Protein AF-A0A843H7E7-F1 (afdb_monomer_lite)

Foldseek 3Di:
DDQPDWAFDPDAAPPPRHTETPQLVVVCVVVVHPRHHLCCCQCPVPVHDSVVSQVCCCVVVVDHDRPPD

Radius of gyration: 11.4 Å; chains: 1; bounding box: 28×27×24 Å

Secondary structure (DSSP, 8-state):
-------EEEEE-TTT-PEEEHHHHHHHHHTT--S--HHHIIIIII---HHHHHHHHHHHH-PPPPTT-

Structure (mmCIF, N/CA/C/O backbone):
data_AF-A0A843H7E7-F1
#
_entry.id   AF-A0A843H7E7-F1
#
loop_
_atom_site.group_PDB
_atom_site.id
_atom_site.type_symbol
_atom_site.label_atom_id
_atom_site.label_alt_id
_atom_site.label_comp_id
_atom_site.label_asym_id
_atom_site.label_entity_id
_atom_site.label_seq_id
_atom_site.pdbx_PDB_ins_code
_atom_site.Cartn_x
_atom_site.Cartn_y
_atom_site.Cartn_z
_atom_site.occupancy
_atom_site.B_iso_or_equiv
_atom_site.auth_seq_id
_atom_site.auth_comp_id
_atom_site.auth_asym_id
_atom_site.auth_atom_id
_atom_site.pdbx_PDB_model_num
ATOM 1 N N . MET A 1 1 ? -15.650 -19.548 -6.147 1.00 41.91 1 MET A N 1
ATOM 2 C CA . MET A 1 1 ? -14.681 -19.104 -5.128 1.00 41.91 1 MET A CA 1
ATOM 3 C C . MET A 1 1 ? -13.356 -18.957 -5.841 1.00 41.91 1 MET A C 1
ATOM 5 O O . MET A 1 1 ? -12.777 -19.964 -6.215 1.00 41.91 1 MET A O 1
ATOM 9 N N . SER A 1 2 ? -12.990 -17.731 -6.202 1.00 42.31 2 SER A N 1
ATOM 10 C CA . SER A 1 2 ? -11.820 -17.472 -7.043 1.00 42.31 2 SER A CA 1
ATOM 11 C C . SER A 1 2 ? -10.651 -17.133 -6.130 1.00 42.31 2 SER A C 1
ATOM 13 O O . SER A 1 2 ? -10.555 -16.005 -5.656 1.00 42.31 2 SER A O 1
ATOM 15 N N . ASP A 1 3 ? -9.814 -18.124 -5.834 1.00 44.50 3 ASP A N 1
ATOM 16 C CA . ASP A 1 3 ? -8.530 -17.933 -5.164 1.00 44.50 3 ASP A CA 1
ATOM 17 C C . ASP A 1 3 ? -7.661 -16.968 -5.991 1.00 44.50 3 ASP A C 1
ATOM 19 O O . ASP A 1 3 ? -7.101 -17.331 -7.027 1.00 44.50 3 ASP A O 1
ATOM 23 N N . GLU A 1 4 ? -7.580 -15.704 -5.559 1.00 55.91 4 GLU A N 1
ATOM 24 C CA . GLU A 1 4 ? -6.621 -14.719 -6.071 1.00 55.91 4 GLU A CA 1
ATOM 25 C C . GLU A 1 4 ? -5.208 -15.127 -5.625 1.00 55.91 4 GLU A C 1
ATOM 27 O O . GLU A 1 4 ? -4.661 -14.610 -4.653 1.00 55.91 4 GLU A O 1
ATOM 32 N N . THR A 1 5 ? -4.602 -16.071 -6.348 1.00 55.72 5 THR A N 1
ATOM 33 C CA . THR A 1 5 ? -3.160 -16.340 -6.282 1.00 55.72 5 THR A CA 1
ATOM 34 C C . THR A 1 5 ? -2.393 -15.040 -6.510 1.00 55.72 5 THR A C 1
ATOM 36 O O . THR A 1 5 ? -2.633 -14.361 -7.514 1.00 55.72 5 THR A O 1
ATOM 39 N N . VAL A 1 6 ? -1.465 -14.714 -5.604 1.00 60.66 6 VAL A N 1
ATOM 40 C CA . VAL A 1 6 ? -0.586 -13.537 -5.674 1.00 60.66 6 VAL A CA 1
ATOM 41 C C . VAL A 1 6 ? 0.048 -13.444 -7.066 1.00 60.66 6 VAL A C 1
ATOM 43 O O . VAL A 1 6 ? 0.925 -14.232 -7.426 1.00 60.66 6 VAL A O 1
ATOM 46 N N . LYS A 1 7 ? -0.400 -12.478 -7.877 1.00 67.69 7 LYS A N 1
ATOM 47 C CA . LYS A 1 7 ? 0.203 -12.206 -9.185 1.00 67.69 7 LYS A CA 1
ATOM 48 C C . LYS A 1 7 ? 1.337 -11.216 -8.998 1.00 67.69 7 LYS A C 1
ATOM 50 O O . LYS A 1 7 ? 1.112 -10.019 -8.843 1.00 67.69 7 LYS A O 1
ATOM 55 N N . TRP A 1 8 ? 2.560 -11.722 -9.031 1.00 73.06 8 TRP A N 1
ATOM 56 C CA . TRP A 1 8 ? 3.758 -10.894 -9.077 1.00 73.06 8 TRP A CA 1
ATOM 57 C C . TRP A 1 8 ? 3.830 -10.149 -10.408 1.00 73.06 8 TRP A C 1
ATOM 59 O O . TRP A 1 8 ? 3.811 -10.768 -11.474 1.00 73.06 8 TRP A O 1
ATOM 69 N N . LEU A 1 9 ? 3.933 -8.827 -10.355 1.00 74.31 9 LEU A N 1
ATOM 70 C CA . LEU A 1 9 ? 4.090 -7.991 -11.540 1.00 74.31 9 LEU A CA 1
ATOM 71 C C . LEU A 1 9 ? 5.564 -7.977 -11.969 1.00 74.31 9 LEU A C 1
ATOM 73 O O . LEU A 1 9 ? 6.456 -8.336 -11.200 1.00 74.31 9 LEU A O 1
ATOM 77 N N . ASN A 1 10 ? 5.821 -7.551 -13.206 1.00 72.75 10 ASN A N 1
ATOM 78 C CA . ASN A 1 10 ? 7.174 -7.238 -13.695 1.00 72.75 10 ASN A CA 1
ATOM 79 C C . ASN A 1 10 ? 7.591 -5.802 -13.332 1.00 72.75 10 ASN A C 1
ATOM 81 O O . ASN A 1 10 ? 8.475 -5.224 -13.954 1.00 72.75 10 ASN A O 1
ATOM 85 N N . GLU A 1 11 ? 6.907 -5.213 -12.358 1.00 79.75 11 GLU A N 1
ATOM 86 C CA . GLU A 1 11 ? 7.162 -3.879 -11.845 1.00 79.75 11 GLU A CA 1
ATOM 87 C C . GLU A 1 11 ? 7.907 -4.016 -10.508 1.00 79.75 11 GLU A C 1
ATOM 89 O O . GLU A 1 11 ? 7.714 -4.984 -9.762 1.00 79.75 11 GLU A O 1
ATOM 94 N N . SER A 1 12 ? 8.772 -3.055 -10.207 1.00 83.00 12 SER A N 1
ATOM 95 C CA . SER A 1 12 ? 9.564 -3.016 -8.978 1.00 83.00 12 SER A CA 1
ATOM 96 C C . SER A 1 12 ? 9.249 -1.761 -8.176 1.00 83.00 12 SER A C 1
ATOM 98 O O . SER A 1 12 ? 8.915 -0.713 -8.732 1.00 83.00 12 SER A O 1
ATOM 100 N N . CYS A 1 13 ? 9.352 -1.869 -6.856 1.00 82.44 13 CYS A N 1
ATOM 101 C CA . CYS A 1 13 ? 9.216 -0.745 -5.951 1.00 82.44 13 CYS A CA 1
ATOM 102 C C . CYS A 1 13 ? 10.295 0.290 -6.271 1.00 82.44 13 CYS A C 1
ATOM 104 O O . CYS A 1 13 ? 11.474 -0.038 -6.384 1.00 82.44 13 CYS A O 1
ATOM 106 N N . THR A 1 14 ? 9.886 1.547 -6.381 1.00 79.19 14 THR A N 1
ATOM 107 C CA . THR A 1 14 ? 10.786 2.651 -6.735 1.00 79.19 14 THR A CA 1
ATOM 108 C C . THR A 1 14 ? 11.772 2.982 -5.600 1.00 79.19 14 THR A C 1
ATOM 110 O O . THR A 1 14 ? 12.803 3.589 -5.860 1.00 79.19 14 THR A O 1
ATOM 113 N N . ILE A 1 15 ? 11.469 2.576 -4.358 1.00 80.81 15 ILE A N 1
ATOM 114 C CA . ILE A 1 15 ? 12.298 2.832 -3.166 1.00 80.81 15 ILE A CA 1
ATOM 115 C C . ILE A 1 15 ? 13.243 1.662 -2.881 1.00 80.81 15 ILE A C 1
ATOM 117 O O . ILE A 1 15 ? 14.456 1.830 -2.884 1.00 80.81 15 ILE A O 1
ATOM 121 N N . CYS A 1 16 ? 12.704 0.458 -2.662 1.00 81.12 16 CYS A N 1
ATOM 122 C CA . CYS A 1 16 ? 13.513 -0.703 -2.273 1.00 81.12 16 CYS A CA 1
ATOM 123 C C . CYS A 1 16 ? 13.938 -1.603 -3.442 1.00 81.12 16 CYS A C 1
ATOM 125 O O . CYS A 1 16 ? 14.674 -2.561 -3.232 1.00 81.12 16 CYS A O 1
ATOM 127 N N . GLY A 1 17 ? 13.443 -1.364 -4.661 1.00 79.06 17 GLY A N 1
ATOM 128 C CA . GLY A 1 17 ? 13.742 -2.197 -5.831 1.00 79.06 17 GLY A CA 1
ATOM 129 C C . GLY A 1 17 ? 13.097 -3.588 -5.817 1.00 79.06 17 GLY A C 1
ATOM 130 O O . GLY A 1 17 ? 13.220 -4.321 -6.796 1.00 79.06 17 GLY A O 1
ATOM 131 N N . ASN A 1 18 ? 12.379 -3.966 -4.751 1.00 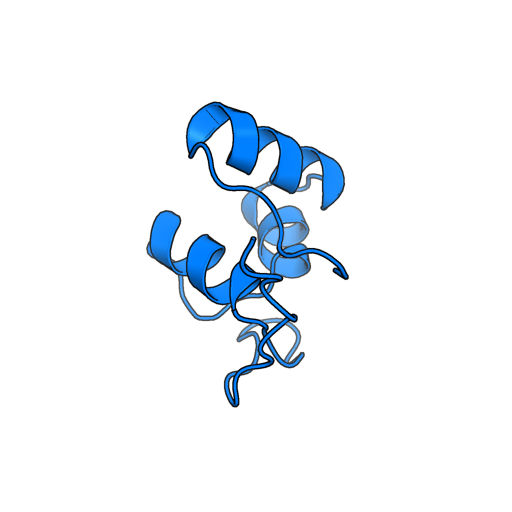81.00 18 ASN A N 1
ATOM 132 C CA . ASN A 1 18 ? 11.724 -5.270 -4.680 1.00 81.00 18 ASN A CA 1
ATOM 133 C C . ASN A 1 18 ? 10.586 -5.391 -5.686 1.00 81.00 18 ASN A C 1
ATOM 135 O O . ASN A 1 18 ? 9.864 -4.434 -5.967 1.00 81.00 18 ASN A O 1
ATOM 139 N N . ARG A 1 19 ? 10.398 -6.606 -6.192 1.00 80.81 19 ARG A N 1
ATOM 140 C CA . ARG A 1 19 ? 9.310 -6.931 -7.107 1.00 80.81 19 ARG A CA 1
ATOM 141 C C . ARG A 1 19 ? 7.966 -6.761 -6.404 1.00 80.81 19 ARG A C 1
ATOM 143 O O . ARG A 1 19 ? 7.775 -7.290 -5.311 1.00 80.81 19 ARG A O 1
ATOM 150 N N . ILE A 1 20 ? 7.054 -6.035 -7.040 1.00 84.12 20 ILE A N 1
ATOM 151 C CA . ILE A 1 20 ? 5.730 -5.767 -6.479 1.00 84.12 20 ILE A CA 1
ATOM 152 C C . ILE A 1 20 ? 4.706 -6.802 -6.940 1.00 84.12 20 ILE A C 1
ATOM 154 O O . ILE A 1 20 ? 4.818 -7.398 -8.018 1.00 84.12 20 ILE A O 1
ATOM 158 N N . ASN A 1 21 ? 3.682 -7.013 -6.127 1.00 80.81 21 ASN A N 1
ATOM 159 C CA . ASN A 1 21 ? 2.576 -7.908 -6.440 1.00 80.81 21 ASN A CA 1
ATOM 160 C C . ASN A 1 21 ? 1.297 -7.135 -6.820 1.00 80.81 21 ASN A C 1
ATOM 162 O O . ASN A 1 21 ? 1.222 -5.905 -6.789 1.00 80.81 21 ASN A O 1
ATOM 166 N N . SER A 1 22 ? 0.262 -7.870 -7.220 1.00 79.94 22 SER A N 1
ATOM 167 C CA . SER A 1 22 ? -1.044 -7.310 -7.567 1.00 79.94 22 SER A CA 1
ATOM 168 C C . SER A 1 22 ? -1.706 -6.541 -6.422 1.00 79.94 22 SER A C 1
ATOM 170 O O . SER A 1 22 ? -2.505 -5.650 -6.701 1.00 79.94 22 SER A O 1
ATOM 172 N N . TRP A 1 23 ? -1.390 -6.868 -5.166 1.00 80.50 23 TRP A N 1
ATOM 173 C CA . TRP A 1 23 ? -1.872 -6.147 -3.990 1.00 80.50 23 TRP A CA 1
ATOM 174 C C . TRP A 1 23 ? -1.192 -4.786 -3.858 1.00 80.50 23 TRP A C 1
ATOM 176 O O . TRP A 1 23 ? -1.889 -3.777 -3.860 1.00 80.50 23 TRP A O 1
ATOM 186 N N . ASP A 1 24 ? 0.139 -4.733 -3.908 1.00 80.81 24 ASP A N 1
ATOM 187 C CA . ASP A 1 24 ? 0.910 -3.485 -3.922 1.00 80.81 24 ASP A CA 1
ATOM 188 C C . ASP A 1 24 ? 0.391 -2.529 -5.006 1.00 80.81 24 ASP A C 1
ATOM 190 O O . ASP A 1 24 ? 0.221 -1.333 -4.774 1.00 80.81 24 ASP A O 1
ATOM 194 N N . LYS A 1 25 ? 0.039 -3.079 -6.178 1.00 81.88 25 LYS A N 1
ATOM 195 C CA . LYS A 1 25 ? -0.590 -2.332 -7.274 1.00 81.88 25 LYS A CA 1
ATOM 196 C C . LYS A 1 25 ? -1.966 -1.782 -6.976 1.00 81.88 25 LYS A C 1
ATOM 198 O O . LYS A 1 25 ? -2.267 -0.673 -7.416 1.00 81.8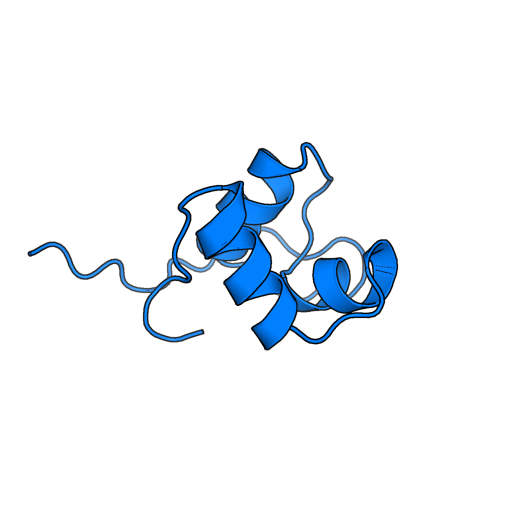8 25 LYS A O 1
ATOM 203 N N . LYS A 1 26 ? -2.800 -2.514 -6.246 1.00 80.25 26 LYS A N 1
ATOM 204 C CA . LYS A 1 26 ? -4.070 -1.972 -5.753 1.00 80.25 26 LYS A CA 1
ATOM 205 C C . LYS A 1 26 ? -3.793 -0.852 -4.743 1.00 80.25 26 LYS A C 1
ATOM 207 O O . LYS A 1 26 ? -4.376 0.219 -4.892 1.00 80.25 26 LYS A O 1
ATOM 212 N N . CYS A 1 27 ? -2.839 -1.045 -3.831 1.00 79.94 27 CYS A N 1
ATOM 213 C CA . CYS A 1 27 ? -2.469 -0.079 -2.798 1.00 79.94 27 CYS A CA 1
ATOM 214 C C . CYS A 1 27 ? -1.966 1.248 -3.371 1.00 79.94 27 CYS A C 1
ATOM 216 O O . CYS A 1 27 ? -2.614 2.277 -3.183 1.00 79.94 27 CYS A O 1
ATOM 218 N N . TYR A 1 28 ? -0.865 1.258 -4.131 1.00 78.44 28 TYR A N 1
ATOM 219 C CA . TYR A 1 28 ? -0.339 2.522 -4.657 1.00 78.44 28 TYR A CA 1
ATOM 220 C C . TYR A 1 28 ? -1.333 3.194 -5.611 1.00 78.44 28 TYR A C 1
ATOM 222 O O . TYR A 1 28 ? -1.383 4.416 -5.683 1.00 78.44 28 TYR A O 1
ATOM 230 N N . LYS A 1 29 ? -2.170 2.429 -6.327 1.00 81.88 29 LYS A N 1
ATOM 231 C CA . LYS A 1 29 ? -3.194 2.999 -7.210 1.00 81.88 29 LYS A CA 1
ATOM 232 C C . LYS A 1 29 ? -4.338 3.638 -6.423 1.00 81.88 29 LYS A C 1
ATOM 234 O O . LYS A 1 29 ? -4.824 4.685 -6.847 1.00 81.88 29 LYS A O 1
ATOM 239 N N . ALA A 1 30 ? -4.731 3.057 -5.290 1.00 80.69 30 ALA A N 1
ATOM 240 C CA . ALA A 1 30 ? -5.711 3.637 -4.373 1.00 80.69 30 ALA A CA 1
ATOM 241 C C . ALA A 1 30 ? -5.212 4.974 -3.802 1.00 80.69 30 ALA A C 1
ATOM 243 O O . ALA A 1 30 ? -5.929 5.971 -3.852 1.00 80.69 30 ALA A O 1
ATOM 244 N N . PHE A 1 31 ? -3.942 5.030 -3.395 1.00 76.75 31 PHE A N 1
ATOM 245 C CA . PHE A 1 31 ? -3.302 6.256 -2.906 1.00 76.75 31 PHE A CA 1
ATOM 246 C C . PHE A 1 31 ? -2.791 7.197 -4.015 1.00 76.75 31 PHE A C 1
ATOM 248 O O . PHE A 1 31 ? -2.209 8.237 -3.716 1.00 76.75 31 PHE 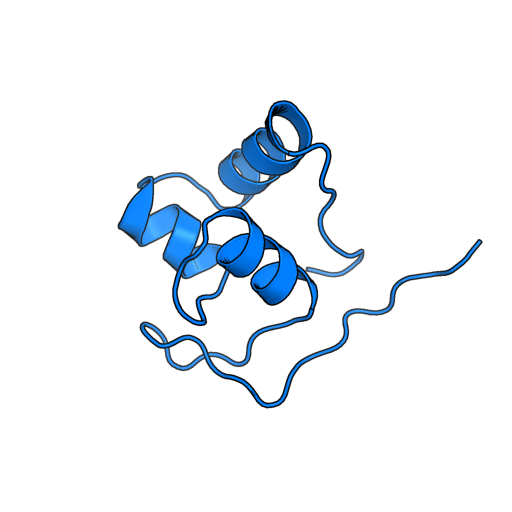A O 1
ATOM 255 N N . LYS A 1 32 ? -2.988 6.860 -5.300 1.00 79.75 32 LYS A N 1
ATOM 256 C CA . LYS A 1 32 ? -2.441 7.595 -6.464 1.00 79.75 32 LYS A CA 1
ATOM 257 C C . LYS A 1 32 ? -0.923 7.842 -6.381 1.00 79.75 32 LYS A C 1
ATOM 259 O O . LYS A 1 32 ? -0.415 8.858 -6.853 1.00 79.75 32 LYS A O 1
ATOM 264 N N . MET A 1 33 ? -0.198 6.898 -5.796 1.00 75.25 33 MET A N 1
ATOM 265 C CA . MET A 1 33 ? 1.249 6.923 -5.625 1.00 75.25 33 MET A CA 1
ATOM 266 C C . MET A 1 33 ? 1.973 6.208 -6.768 1.00 75.25 33 MET A C 1
ATOM 268 O O . MET A 1 33 ? 1.382 5.470 -7.560 1.00 75.25 33 MET A O 1
ATOM 272 N N . LYS A 1 34 ? 3.291 6.421 -6.840 1.00 76.12 34 LYS A N 1
ATOM 273 C CA . LYS A 1 34 ? 4.182 5.664 -7.728 1.00 76.12 34 LYS A CA 1
ATOM 274 C C . LYS A 1 34 ? 4.310 4.213 -7.261 1.00 76.12 34 LYS A C 1
ATOM 276 O O . LYS A 1 34 ? 4.036 3.901 -6.108 1.00 76.12 34 LYS A O 1
ATOM 281 N N . CYS A 1 35 ? 4.766 3.355 -8.172 1.00 78.62 35 CYS A N 1
ATOM 282 C CA . CYS A 1 35 ? 4.975 1.927 -7.963 1.00 78.62 35 CYS A CA 1
ATOM 283 C C . CYS A 1 35 ? 5.809 1.655 -6.693 1.00 78.62 35 CYS A C 1
ATOM 285 O O . CYS A 1 35 ? 7.035 1.801 -6.692 1.00 78.62 35 CYS A O 1
ATOM 287 N N . MET A 1 36 ? 5.134 1.306 -5.599 1.00 81.62 36 MET A N 1
ATOM 288 C CA . MET A 1 36 ? 5.721 1.044 -4.284 1.00 81.62 36 MET A CA 1
ATOM 289 C C . MET A 1 36 ? 5.085 -0.193 -3.662 1.00 81.62 36 MET A C 1
ATOM 291 O O . MET A 1 36 ? 3.909 -0.464 -3.891 1.00 81.62 36 MET A O 1
ATOM 295 N N . CYS A 1 37 ? 5.876 -0.941 -2.893 1.00 82.00 37 CYS A N 1
ATOM 296 C CA . CYS A 1 37 ? 5.379 -2.075 -2.119 1.00 82.00 37 CYS A CA 1
ATOM 297 C C . CYS A 1 37 ? 4.748 -1.619 -0.798 1.00 82.00 37 CYS A C 1
ATOM 299 O O . CYS A 1 37 ? 5.115 -0.568 -0.269 1.00 82.00 37 CYS A O 1
ATOM 301 N N . GLU A 1 38 ? 3.856 -2.437 -0.234 1.00 79.00 38 GLU A N 1
ATOM 302 C CA . GLU A 1 38 ? 3.153 -2.154 1.023 1.00 79.00 38 GLU A CA 1
ATOM 303 C C . GLU A 1 38 ? 4.112 -1.839 2.178 1.00 79.00 38 GLU A C 1
ATOM 305 O O . GLU A 1 38 ? 3.838 -0.937 2.954 1.00 79.00 38 GLU A O 1
ATOM 310 N N . LYS A 1 39 ? 5.287 -2.483 2.225 1.00 79.56 39 LYS A N 1
ATOM 311 C CA . LYS A 1 39 ? 6.339 -2.205 3.220 1.00 79.56 39 LYS A CA 1
ATOM 312 C C . LYS A 1 39 ? 6.916 -0.800 3.112 1.00 79.56 39 LYS A C 1
ATOM 314 O O . LYS A 1 39 ? 7.168 -0.159 4.124 1.00 79.56 39 LYS A O 1
ATOM 319 N N . CYS A 1 40 ? 7.170 -0.334 1.890 1.00 80.25 40 CYS A N 1
ATOM 320 C CA . CYS A 1 40 ? 7.672 1.021 1.690 1.00 80.25 40 CYS A CA 1
ATOM 321 C C . CYS A 1 40 ? 6.573 2.040 1.957 1.00 80.25 40 CYS A C 1
ATOM 323 O O . CYS A 1 40 ? 6.854 3.068 2.544 1.00 80.25 40 CYS A O 1
ATOM 325 N N . ILE A 1 41 ? 5.327 1.757 1.571 1.00 78.50 41 ILE A N 1
ATOM 326 C CA . ILE A 1 41 ? 4.212 2.662 1.862 1.00 78.50 41 ILE A CA 1
ATOM 327 C C . ILE A 1 41 ? 4.007 2.767 3.379 1.00 78.50 41 ILE A C 1
ATOM 329 O O . ILE A 1 41 ? 3.942 3.878 3.896 1.00 78.50 41 ILE A O 1
ATOM 333 N N . SER A 1 42 ? 3.967 1.638 4.092 1.00 80.69 42 SER A N 1
ATOM 334 C CA . SER A 1 42 ? 3.766 1.618 5.541 1.00 80.69 42 SER A CA 1
ATOM 335 C C . SER A 1 42 ? 4.922 2.299 6.278 1.00 80.69 42 SER A C 1
ATOM 337 O O . SER A 1 42 ? 4.675 3.160 7.111 1.00 80.69 42 SER A O 1
ATOM 339 N N . SER A 1 43 ? 6.173 1.996 5.910 1.00 80.31 43 SER A N 1
ATOM 340 C CA . SER A 1 43 ? 7.357 2.543 6.581 1.00 80.31 43 SER A CA 1
ATOM 341 C C . SER A 1 43 ? 7.657 3.998 6.216 1.00 80.31 43 SER A C 1
ATOM 343 O O . SER A 1 43 ? 8.030 4.760 7.093 1.00 80.31 43 SER A O 1
ATOM 345 N N . GLU A 1 44 ? 7.529 4.407 4.950 1.00 73.00 44 GLU A N 1
ATOM 346 C CA . GLU A 1 44 ? 7.972 5.747 4.519 1.00 73.00 44 GLU A CA 1
ATOM 347 C C . GLU A 1 44 ? 6.885 6.814 4.646 1.00 73.00 44 GLU A C 1
ATOM 349 O O . GLU A 1 44 ? 7.192 7.962 4.948 1.00 73.00 44 GLU A O 1
ATOM 354 N N . MET A 1 45 ? 5.619 6.478 4.373 1.00 70.06 45 MET A N 1
ATOM 355 C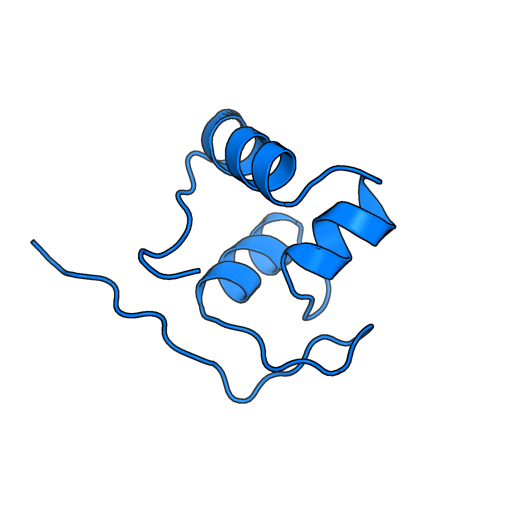 CA . MET A 1 45 ? 4.542 7.480 4.385 1.00 70.06 45 MET A CA 1
ATOM 356 C C . MET A 1 45 ? 3.818 7.569 5.717 1.00 70.06 45 MET A C 1
ATOM 358 O O . MET A 1 45 ? 3.303 8.631 6.060 1.00 70.06 45 MET A O 1
ATOM 362 N N . PHE A 1 46 ? 3.736 6.451 6.429 1.00 71.00 46 PHE A N 1
ATOM 363 C CA . PHE A 1 46 ? 2.904 6.342 7.617 1.00 71.00 46 PHE A CA 1
ATOM 364 C C . PHE A 1 46 ? 3.710 5.987 8.873 1.00 71.00 46 PHE A C 1
ATOM 36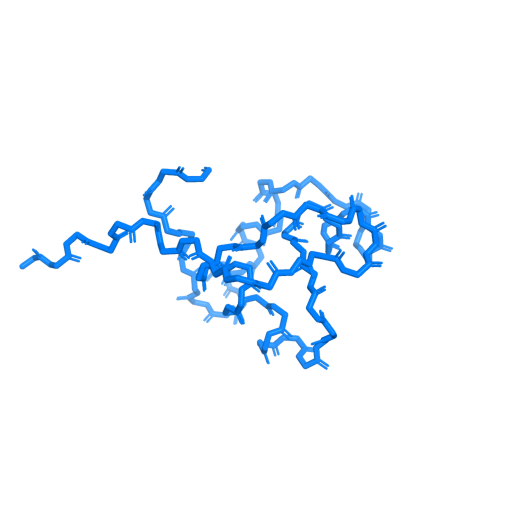6 O O . PHE A 1 46 ? 3.177 6.147 9.962 1.00 71.00 46 PHE A O 1
ATOM 373 N N . ASP A 1 47 ? 4.972 5.555 8.736 1.00 76.31 47 ASP A N 1
ATOM 374 C CA . ASP A 1 47 ? 5.804 4.993 9.817 1.00 76.31 47 ASP A CA 1
ATOM 375 C C . ASP A 1 47 ? 5.056 3.936 10.657 1.00 76.31 47 ASP A C 1
ATOM 377 O O . ASP A 1 47 ? 5.274 3.771 11.855 1.00 76.31 47 ASP A O 1
ATOM 381 N N . ILE A 1 48 ? 4.132 3.223 10.007 1.00 82.25 48 ILE A N 1
ATOM 382 C CA . ILE A 1 48 ? 3.325 2.161 10.604 1.00 82.25 48 ILE A CA 1
ATOM 383 C C . ILE A 1 48 ? 3.805 0.801 10.126 1.00 82.25 48 ILE A C 1
ATOM 385 O O . ILE A 1 48 ? 4.477 0.633 9.096 1.00 82.25 48 ILE A O 1
ATOM 389 N N . THR A 1 49 ? 3.400 -0.214 10.871 1.00 82.00 49 THR A N 1
ATOM 390 C CA . THR A 1 49 ? 3.647 -1.595 10.481 1.00 82.00 49 THR A CA 1
ATOM 391 C C . THR A 1 49 ? 2.806 -1.994 9.264 1.00 82.00 49 THR A C 1
ATOM 393 O O . THR A 1 49 ? 1.772 -1.402 8.955 1.00 82.00 49 THR A O 1
ATOM 396 N N . VAL A 1 50 ? 3.251 -3.025 8.540 1.00 80.38 50 VAL A N 1
ATOM 397 C CA . VAL A 1 50 ? 2.493 -3.573 7.398 1.00 80.38 50 VAL A CA 1
ATOM 398 C C . VAL A 1 50 ? 1.108 -4.059 7.834 1.00 80.38 50 VAL A C 1
ATOM 400 O O . VAL A 1 50 ? 0.161 -3.952 7.063 1.00 80.38 50 VAL A O 1
ATOM 403 N N . ASP A 1 51 ? 0.995 -4.571 9.059 1.00 79.62 51 ASP A N 1
ATOM 404 C CA . ASP A 1 51 ? -0.264 -5.060 9.624 1.00 79.62 51 ASP A CA 1
ATOM 405 C C . ASP A 1 51 ? -1.255 -3.910 9.839 1.00 79.62 51 ASP A C 1
ATOM 407 O O . ASP A 1 51 ? -2.355 -3.944 9.298 1.00 79.62 51 ASP A O 1
ATOM 411 N N . GLU A 1 52 ? -0.818 -2.823 10.480 1.00 81.31 52 GLU A N 1
ATOM 412 C CA . GLU A 1 52 ? -1.640 -1.616 10.640 1.00 81.31 52 GLU A CA 1
ATOM 413 C C . GLU A 1 52 ? -2.029 -1.003 9.294 1.00 81.31 52 GLU A C 1
ATOM 415 O O . GLU A 1 52 ? -3.151 -0.537 9.112 1.00 81.31 52 GLU A O 1
ATOM 420 N N . PHE A 1 53 ? -1.127 -1.029 8.309 1.00 82.12 53 PHE A N 1
ATOM 421 C CA . PHE A 1 53 ? -1.457 -0.578 6.962 1.00 82.12 53 PHE A CA 1
ATOM 422 C C . PHE A 1 53 ? -2.547 -1.448 6.319 1.00 82.12 53 PHE A C 1
ATOM 424 O O . PHE A 1 53 ? -3.428 -0.922 5.636 1.00 82.12 53 PHE A O 1
ATOM 431 N N . ARG A 1 54 ? -2.515 -2.768 6.533 1.00 80.25 54 ARG A N 1
ATOM 432 C CA . ARG A 1 54 ? -3.553 -3.691 6.053 1.00 80.25 54 ARG A CA 1
ATOM 433 C C . ARG A 1 54 ? -4.886 -3.432 6.757 1.00 80.25 54 ARG A C 1
ATOM 435 O O . ARG A 1 54 ? -5.898 -3.394 6.060 1.00 80.25 54 ARG A O 1
ATOM 442 N N . ASP A 1 55 ? -4.881 -3.161 8.060 1.00 83.38 55 ASP A N 1
ATOM 443 C CA . ASP A 1 55 ? -6.084 -2.775 8.811 1.00 83.38 55 ASP A CA 1
ATOM 444 C C . ASP A 1 55 ? -6.676 -1.460 8.295 1.00 83.38 55 ASP A C 1
ATOM 446 O O . ASP A 1 55 ? -7.863 -1.395 7.984 1.00 83.38 55 ASP A O 1
ATOM 450 N N . VAL A 1 56 ? -5.850 -0.429 8.092 1.00 81.56 56 VAL A N 1
ATOM 451 C CA . VAL A 1 56 ? -6.291 0.851 7.511 1.00 81.56 56 VAL A CA 1
ATOM 452 C C . VAL A 1 56 ? -6.853 0.649 6.104 1.00 81.56 56 VAL A C 1
ATOM 454 O O . VAL A 1 56 ? -7.858 1.258 5.741 1.00 81.56 56 VAL A O 1
ATOM 457 N N . MET A 1 57 ? -6.243 -0.215 5.293 1.00 79.06 57 MET A N 1
ATOM 458 C CA . MET A 1 57 ? -6.731 -0.519 3.945 1.00 79.06 57 MET A CA 1
ATOM 459 C C . MET A 1 57 ? -8.046 -1.305 3.948 1.00 79.06 57 MET A C 1
ATOM 461 O O . MET A 1 57 ? -8.893 -1.070 3.079 1.00 79.06 57 MET A O 1
ATOM 465 N N . GLU A 1 58 ? -8.260 -2.192 4.918 1.00 83.38 58 GLU A N 1
ATOM 466 C CA . GLU A 1 58 ? -9.542 -2.875 5.093 1.00 83.38 58 GLU A CA 1
ATOM 467 C C . GLU A 1 58 ? -10.616 -1.911 5.624 1.00 83.38 58 GLU A C 1
ATOM 469 O O . GLU A 1 58 ? -11.723 -1.887 5.090 1.00 83.38 58 GLU A O 1
ATOM 474 N N . GLU A 1 59 ? -10.286 -1.060 6.595 1.00 82.19 59 GLU A N 1
ATOM 475 C CA . GLU A 1 59 ? -11.232 -0.150 7.247 1.00 82.19 59 GLU A CA 1
ATOM 476 C C . GLU A 1 59 ? -11.617 1.051 6.364 1.00 82.19 59 GLU A C 1
ATOM 478 O O . GLU A 1 59 ? -12.801 1.350 6.203 1.00 82.19 59 GLU A O 1
ATOM 483 N N . TYR A 1 60 ? -10.642 1.723 5.738 1.00 78.44 60 TYR A N 1
ATOM 484 C CA . TYR A 1 60 ? -10.885 2.922 4.922 1.00 78.44 60 TYR A CA 1
ATOM 485 C C . TYR A 1 60 ? -11.209 2.605 3.465 1.00 78.44 60 TYR A C 1
ATOM 487 O O . TYR A 1 60 ? -12.057 3.265 2.860 1.00 78.44 60 TYR A O 1
ATOM 495 N N . PHE A 1 61 ? -10.512 1.634 2.870 1.00 71.50 61 PHE A N 1
ATOM 496 C CA . PHE A 1 61 ? -10.655 1.314 1.448 1.00 71.50 61 PHE A CA 1
ATOM 497 C C . PHE A 1 61 ? -11.503 0.062 1.193 1.00 71.50 61 PHE A C 1
ATOM 499 O O . PHE A 1 61 ? -11.838 -0.203 0.035 1.00 71.50 61 PHE A O 1
ATOM 506 N N . GLY A 1 62 ? -11.864 -0.711 2.226 1.00 76.44 62 GLY A N 1
ATOM 507 C CA . GLY A 1 62 ? -12.582 -1.979 2.057 1.00 76.44 62 GLY A CA 1
ATOM 508 C C . GLY A 1 62 ? -11.774 -3.019 1.275 1.00 76.44 62 GLY A C 1
ATOM 509 O O . GLY A 1 62 ? -12.346 -3.938 0.684 1.00 76.44 62 GLY A O 1
ATOM 510 N N . MET A 1 63 ? -10.454 -2.842 1.185 1.00 75.56 63 MET A N 1
ATOM 511 C CA . MET A 1 63 ? -9.564 -3.667 0.377 1.00 75.56 63 MET A CA 1
ATOM 512 C C . MET A 1 63 ? -8.850 -4.678 1.264 1.00 75.56 63 MET A C 1
ATOM 514 O O . MET A 1 63 ? -8.237 -4.306 2.255 1.00 75.56 63 MET A O 1
ATOM 518 N N . ARG A 1 64 ? -8.883 -5.957 0.875 1.00 71.69 64 ARG A N 1
ATOM 519 C CA . ARG A 1 64 ? -8.214 -7.035 1.614 1.00 71.69 64 ARG A CA 1
ATOM 520 C C . ARG A 1 64 ? -6.922 -7.489 0.947 1.00 71.69 64 ARG A C 1
ATOM 522 O O . ARG A 1 64 ? -6.945 -7.687 -0.277 1.00 71.69 64 ARG A O 1
ATOM 529 N N . PRO A 1 65 ? -5.846 -7.724 1.723 1.00 67.81 65 PRO A N 1
ATOM 530 C CA . PRO A 1 65 ? -4.598 -8.250 1.192 1.00 67.81 65 PRO A CA 1
ATOM 531 C C . PRO A 1 65 ? -4.831 -9.559 0.434 1.00 67.81 65 PRO A C 1
ATOM 533 O O . PRO A 1 65 ? -5.683 -10.374 0.800 1.00 67.81 65 PRO A O 1
ATOM 536 N N . CYS A 1 66 ? -4.087 -9.764 -0.657 1.00 63.44 66 CYS A N 1
ATOM 537 C CA . CYS A 1 66 ? -4.132 -11.038 -1.376 1.00 63.44 66 CYS A CA 1
ATOM 538 C C . CYS A 1 66 ? -3.734 -12.181 -0.421 1.00 63.44 66 CYS A C 1
ATOM 540 O O . CYS A 1 66 ? -2.830 -12.029 0.393 1.00 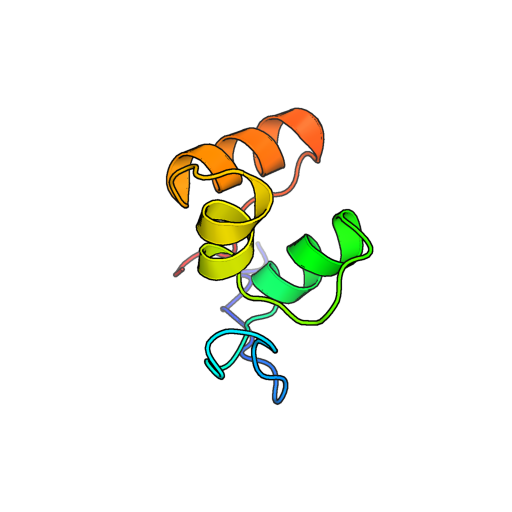63.44 66 CYS A O 1
ATOM 542 N N . LYS A 1 67 ? -4.370 -13.354 -0.509 1.00 48.25 67 LYS A N 1
ATOM 543 C CA . LYS A 1 67 ? -3.960 -14.501 0.318 1.00 48.25 67 LYS A CA 1
ATOM 544 C C . LYS A 1 67 ? -2.539 -14.937 -0.064 1.00 48.25 67 LYS A C 1
ATOM 546 O O . LYS A 1 67 ? -2.326 -15.379 -1.191 1.00 48.25 67 LYS A O 1
ATOM 551 N N . GLY A 1 68 ? -1.597 -14.845 0.878 1.00 49.12 68 GLY A N 1
ATOM 552 C CA . GLY A 1 68 ? -0.212 -15.313 0.714 1.00 49.12 68 GLY A CA 1
ATOM 553 C C . GLY A 1 68 ? 0.874 -14.228 0.689 1.00 49.12 68 GLY A C 1
ATOM 554 O O . GLY A 1 68 ? 1.971 -14.523 0.214 1.00 49.12 68 GLY A O 1
ATOM 555 N N . ILE A 1 69 ? 0.579 -13.009 1.162 1.00 57.38 69 ILE A N 1
ATOM 556 C CA . ILE A 1 69 ? 1.561 -11.937 1.432 1.00 57.38 69 ILE A CA 1
ATOM 557 C C . ILE A 1 69 ? 1.824 -11.736 2.920 1.00 57.38 69 ILE A C 1
ATOM 559 O O . ILE A 1 69 ? 0.893 -11.916 3.736 1.00 57.38 69 ILE A O 1
#

pLDDT: mean 74.8, std 10.47, range [41.91, 84.12]

Sequence (69 aa):
MSDETVKWLNESCTICGNRINSWDKKCYKAFKMKCMCEKCISSEMFDITVDEFRDVMEEYFGMRPCKGI